Protein AF-A0A443SHQ2-F1 (afdb_monomer)

Organism: NCBI:txid299467

Nearest PDB structures (foldseek):
  7ui5-assembly1_B  TM=2.457E-01  e=8.430E+00  Homo sapiens

Secondary structure (DSSP, 8-state):
-HHHHHHHHHHHHHHHHHHHH-TT-----THHHHHHHHT---PPPHHHHHHHHHHHH---S-PPPSS------SS-PPPPPTTS-PPPGGGSPPPP-------GGG----

Sequence (110 aa):
MLFQEELQKAEKEEEAKLKAKYPSVVRPGPQLLQKRLQKGQKYFDSGDYNMAKAATKNNKTRLPVSTLSQQPCAPPQQPPPTGDTIPTPDCLPTRKTSIHVQSKLAAGSP

Radius of gyration: 25.79 Å; Cα contacts (8 Å, |Δi|>4): 5; chains: 1; bounding box: 51×40×72 Å

pLDDT: mean 70.86, std 14.55, range [37.03, 93.62]

Structure (mmCIF, N/CA/C/O backbone):
data_AF-A0A443SHQ2-F1
#
_entry.id   AF-A0A443SHQ2-F1
#
loop_
_atom_site.group_PDB
_atom_site.id
_atom_site.type_symbol
_atom_site.label_atom_id
_atom_site.label_alt_id
_atom_site.label_comp_id
_atom_site.label_asym_id
_atom_site.label_entity_id
_atom_site.label_seq_id
_atom_site.pdbx_PDB_ins_code
_atom_site.Cartn_x
_atom_site.Cartn_y
_atom_site.Cartn_z
_atom_site.occupancy
_atom_site.B_iso_or_equiv
_atom_site.auth_seq_id
_atom_site.auth_comp_id
_atom_site.auth_asym_id
_atom_site.auth_atom_id
_atom_site.pdbx_PDB_model_num
ATOM 1 N N . MET A 1 1 ? 1.189 -7.126 38.053 1.00 62.28 1 MET A N 1
ATOM 2 C CA . MET A 1 1 ? -0.042 -7.724 37.491 1.00 62.28 1 MET A CA 1
ATOM 3 C C . MET A 1 1 ? -1.137 -6.679 37.296 1.00 62.28 1 MET A C 1
ATOM 5 O O . MET A 1 1 ? -1.578 -6.546 36.168 1.00 62.28 1 MET A O 1
ATOM 9 N N . LEU A 1 2 ? -1.465 -5.854 38.298 1.00 76.69 2 LEU A N 1
ATOM 10 C CA . LEU A 1 2 ? -2.458 -4.765 38.171 1.00 76.69 2 LEU A CA 1
ATOM 11 C C . LEU A 1 2 ? -2.209 -3.781 37.008 1.00 76.69 2 LEU A C 1
ATOM 13 O O . LEU A 1 2 ? -3.127 -3.452 36.271 1.00 76.69 2 LEU A O 1
ATOM 17 N N . PHE A 1 3 ? -0.956 -3.377 36.777 1.00 80.00 3 PHE A N 1
ATOM 18 C CA . PHE A 1 3 ? -0.608 -2.479 35.663 1.00 80.00 3 PHE A CA 1
ATOM 19 C C . PHE A 1 3 ? -0.889 -3.087 34.277 1.00 80.00 3 PHE A C 1
ATOM 21 O O . PHE A 1 3 ? -1.183 -2.384 33.317 1.00 80.00 3 PHE A O 1
ATOM 28 N N . GLN A 1 4 ? -0.816 -4.416 34.164 1.00 75.94 4 GLN A N 1
ATOM 29 C CA . GLN A 1 4 ? -1.099 -5.112 32.911 1.00 75.94 4 GLN A CA 1
ATOM 30 C C . GLN A 1 4 ? -2.603 -5.105 32.609 1.00 75.94 4 GLN A C 1
ATOM 32 O O . GLN A 1 4 ? -2.997 -4.920 31.461 1.00 75.94 4 GLN A O 1
ATOM 37 N N . GLU A 1 5 ? -3.435 -5.275 33.639 1.00 81.62 5 GLU A N 1
ATOM 38 C CA . GLU A 1 5 ? -4.895 -5.198 33.518 1.00 81.62 5 GLU A CA 1
ATOM 39 C C . GLU A 1 5 ? -5.358 -3.782 33.180 1.00 81.62 5 GLU A C 1
ATOM 41 O O . GLU A 1 5 ? -6.257 -3.608 32.360 1.00 81.62 5 GLU A O 1
ATOM 46 N N . GLU A 1 6 ? -4.722 -2.766 33.763 1.00 85.44 6 GLU A N 1
ATOM 47 C CA . GLU A 1 6 ? -5.030 -1.368 33.466 1.00 85.44 6 GLU A CA 1
ATOM 48 C C . GLU A 1 6 ? -4.717 -1.016 32.002 1.00 85.44 6 GLU A C 1
ATOM 50 O O . GLU A 1 6 ? -5.550 -0.417 31.321 1.00 85.44 6 GLU A O 1
ATOM 55 N N . LEU A 1 7 ? -3.576 -1.483 31.477 1.00 85.12 7 LEU A N 1
ATOM 56 C CA . LEU A 1 7 ? -3.224 -1.338 30.061 1.00 85.12 7 LEU A CA 1
ATOM 57 C C . LEU A 1 7 ? -4.219 -2.048 29.135 1.00 85.12 7 LEU A C 1
ATOM 59 O O . LEU A 1 7 ? -4.660 -1.460 28.151 1.00 85.12 7 LEU A O 1
ATOM 63 N N . GLN A 1 8 ? -4.615 -3.281 29.461 1.00 84.81 8 GLN A N 1
ATOM 64 C CA . GLN A 1 8 ? -5.616 -4.011 28.674 1.00 84.81 8 GLN A CA 1
ATOM 65 C C . GLN A 1 8 ? -6.982 -3.321 28.697 1.00 84.81 8 GLN A C 1
ATOM 67 O O . GLN A 1 8 ? -7.708 -3.323 27.700 1.00 84.81 8 GLN A O 1
ATOM 72 N N . LYS A 1 9 ? -7.350 -2.727 29.833 1.00 88.62 9 LYS A N 1
ATOM 73 C CA . LYS A 1 9 ? -8.601 -1.985 29.968 1.00 88.62 9 LYS A CA 1
ATOM 74 C C . LYS A 1 9 ? -8.580 -0.713 29.118 1.00 88.62 9 LYS A C 1
ATOM 76 O O . LYS A 1 9 ? -9.539 -0.476 28.386 1.00 88.62 9 LYS A O 1
ATOM 81 N N . ALA A 1 10 ? -7.480 0.039 29.156 1.00 84.19 10 ALA A N 1
ATOM 82 C CA . ALA A 1 10 ? -7.285 1.220 28.319 1.00 84.19 10 ALA A CA 1
ATOM 83 C C . ALA A 1 10 ? -7.326 0.871 26.819 1.00 84.19 10 ALA A C 1
ATOM 85 O O . ALA A 1 10 ? -8.044 1.515 26.056 1.00 84.19 10 ALA A O 1
ATOM 86 N N . GLU A 1 11 ? -6.645 -0.202 26.404 1.00 81.56 11 GLU A N 1
ATOM 87 C CA . GLU A 1 11 ? -6.650 -0.687 25.016 1.00 81.56 11 GLU A CA 1
ATOM 88 C C . GLU A 1 11 ? -8.072 -1.029 24.538 1.00 81.56 11 GLU A C 1
ATOM 90 O O . GLU A 1 11 ? -8.493 -0.635 23.447 1.00 81.56 11 GLU A O 1
ATOM 95 N N . LYS A 1 12 ? -8.857 -1.701 25.387 1.00 85.56 12 LYS A N 1
ATOM 96 C CA . LYS A 1 12 ? -10.237 -2.092 25.075 1.00 85.56 12 LYS A CA 1
ATOM 97 C C . LYS A 1 12 ? -11.186 -0.895 24.969 1.00 85.56 12 LYS A C 1
ATOM 99 O O . LYS A 1 12 ? -12.079 -0.892 24.118 1.00 85.56 12 LYS A O 1
ATOM 104 N N . GLU A 1 13 ? -11.012 0.118 25.816 1.00 86.62 13 GLU A N 1
ATOM 105 C CA . GLU A 1 13 ? -11.792 1.361 25.758 1.00 86.62 13 GLU A CA 1
ATOM 106 C C . GLU A 1 13 ? -11.494 2.160 24.479 1.00 86.62 13 GLU A C 1
ATOM 108 O O . GLU A 1 13 ? -12.422 2.653 23.823 1.00 86.62 13 GLU A O 1
ATOM 113 N N . GLU A 1 14 ? -10.228 2.234 24.060 1.00 85.88 14 GLU A N 1
ATOM 114 C CA . GLU A 1 14 ? -9.853 2.877 22.797 1.00 85.88 14 GLU A CA 1
ATOM 115 C C . GLU A 1 14 ? -10.399 2.125 21.579 1.00 85.88 14 GLU A C 1
ATOM 117 O O . GLU A 1 14 ? -10.926 2.749 20.650 1.00 85.88 14 GLU A O 1
ATOM 122 N N . GLU A 1 15 ? -10.363 0.790 21.596 1.00 81.19 15 GLU A N 1
ATOM 123 C CA . GLU A 1 15 ? -10.897 -0.035 20.512 1.00 81.19 15 GLU A CA 1
ATOM 124 C C . GLU A 1 15 ? -12.423 0.130 20.371 1.00 81.19 15 GLU A C 1
ATOM 126 O O . GLU A 1 15 ? -12.942 0.250 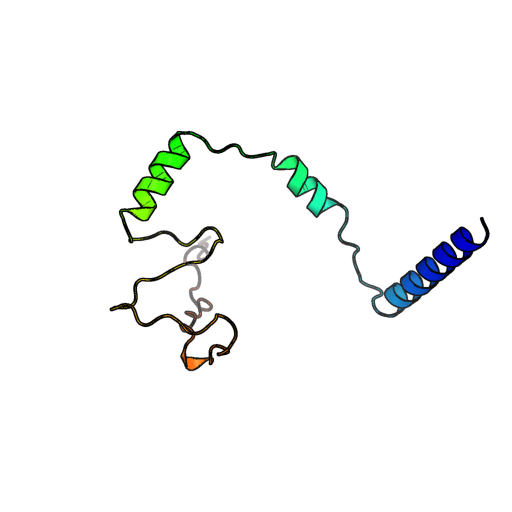19.256 1.00 81.19 15 GLU A O 1
ATOM 131 N N . ALA A 1 16 ? -13.149 0.236 21.490 1.00 85.00 16 ALA A N 1
ATOM 132 C CA . ALA A 1 16 ? -14.586 0.508 21.499 1.00 85.00 16 ALA A CA 1
ATOM 133 C C . ALA A 1 16 ? -14.914 1.902 20.939 1.00 85.00 16 ALA A C 1
ATOM 135 O O . ALA A 1 16 ? -15.829 2.052 20.122 1.00 85.00 16 ALA A O 1
ATOM 136 N N . LYS A 1 17 ? -14.134 2.924 21.312 1.00 88.94 17 LYS A N 1
ATOM 137 C CA . LYS A 1 17 ? -14.280 4.287 20.779 1.00 88.94 17 LYS A CA 1
ATOM 138 C C . LYS A 1 17 ? -13.992 4.340 19.279 1.00 88.94 17 LYS A C 1
ATOM 140 O O . LYS A 1 17 ? -14.694 5.036 18.540 1.00 88.94 17 LYS A O 1
ATOM 145 N N . LEU A 1 18 ? -12.995 3.587 18.818 1.00 82.69 18 LEU A N 1
ATOM 146 C CA . LEU A 1 18 ? -12.662 3.466 17.402 1.00 82.69 18 LEU A CA 1
ATOM 147 C C . LEU A 1 18 ? -13.777 2.751 16.625 1.00 82.69 18 LEU A C 1
ATOM 149 O O . LEU A 1 18 ? -14.171 3.217 15.557 1.00 82.69 18 LEU A O 1
ATOM 153 N N . LYS A 1 19 ? -14.348 1.678 17.187 1.00 84.25 19 LYS A N 1
ATOM 154 C CA . LYS A 1 19 ? -15.483 0.941 16.609 1.00 84.25 19 LYS A CA 1
ATOM 155 C C . LYS A 1 19 ? -16.748 1.798 16.515 1.00 84.25 19 LYS A C 1
ATOM 157 O O . LYS A 1 19 ? -17.437 1.740 15.502 1.00 84.25 19 LYS A O 1
ATOM 162 N N . ALA A 1 20 ? -17.030 2.611 17.535 1.00 87.25 20 ALA A N 1
ATOM 163 C CA . ALA A 1 20 ? -18.170 3.526 17.547 1.00 87.25 20 ALA A CA 1
ATOM 164 C C . ALA A 1 20 ? -18.028 4.647 16.504 1.00 87.25 20 ALA A C 1
ATOM 166 O O . ALA A 1 20 ? -19.000 4.998 15.839 1.00 87.25 20 ALA A O 1
ATOM 167 N N . LYS A 1 21 ? -16.814 5.189 16.327 1.00 90.31 21 LYS A N 1
ATOM 168 C CA . LYS A 1 21 ? -16.529 6.207 15.300 1.00 90.31 21 LYS A CA 1
ATOM 169 C C . LYS A 1 21 ? -16.534 5.635 13.884 1.00 90.31 21 LYS A C 1
ATOM 171 O O . LYS A 1 21 ? -16.930 6.331 12.954 1.00 90.31 21 LYS A O 1
ATOM 176 N N . TYR A 1 22 ? -16.099 4.387 13.721 1.00 85.31 22 TYR A N 1
ATOM 177 C CA . TYR A 1 22 ? -15.950 3.750 12.418 1.00 85.31 22 TYR A CA 1
ATOM 178 C C . TYR A 1 22 ? -16.562 2.339 12.405 1.00 85.31 22 TYR A C 1
ATOM 180 O O . TYR A 1 22 ? -15.838 1.338 12.377 1.00 85.31 22 TYR A O 1
ATOM 188 N N . PRO A 1 23 ? -17.903 2.226 12.370 1.00 82.69 23 PRO A N 1
ATOM 189 C CA . PRO A 1 23 ? -18.594 0.935 12.417 1.00 82.69 23 PRO A CA 1
ATOM 190 C C . PRO A 1 23 ? -18.245 0.013 11.234 1.00 8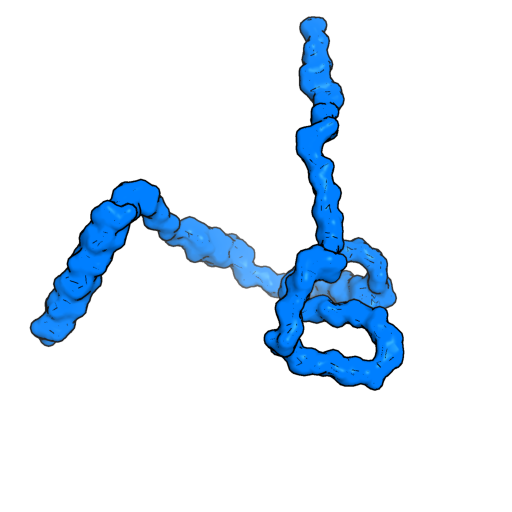2.69 23 PRO A C 1
ATOM 192 O O . PRO A 1 23 ? -18.298 -1.208 11.374 1.00 82.69 23 PRO A O 1
ATOM 195 N N . SER A 1 24 ? -17.819 0.586 10.100 1.00 81.12 24 SER A N 1
ATOM 196 C CA . SER A 1 24 ? -17.431 -0.131 8.876 1.00 81.12 24 SER A CA 1
ATOM 197 C C . SER A 1 24 ? -15.912 -0.261 8.671 1.00 81.12 24 SER A C 1
ATOM 199 O O . SER A 1 24 ? -15.477 -0.594 7.565 1.00 81.12 24 SER A O 1
ATOM 201 N N . VAL A 1 25 ? -15.075 -0.005 9.687 1.00 75.50 25 VAL A N 1
ATOM 202 C CA . VAL A 1 25 ? -13.636 -0.299 9.574 1.00 75.50 25 VAL A CA 1
ATOM 203 C C . VAL A 1 25 ? -13.449 -1.810 9.452 1.00 75.50 25 VAL A C 1
ATOM 205 O O . VAL A 1 25 ? -13.520 -2.571 10.418 1.00 75.50 25 VAL A O 1
ATOM 208 N N . VAL A 1 26 ? -13.220 -2.247 8.215 1.00 73.69 26 VAL A N 1
ATOM 209 C CA . VAL A 1 26 ? -12.681 -3.566 7.913 1.00 73.69 26 VAL A CA 1
ATOM 210 C C . VAL A 1 26 ? -11.240 -3.524 8.387 1.00 73.69 26 VAL A C 1
ATOM 212 O O . VAL A 1 26 ? -10.418 -2.818 7.803 1.00 73.69 26 VAL A O 1
ATOM 215 N N . ARG A 1 27 ? -10.929 -4.239 9.473 1.00 70.75 27 ARG A N 1
ATOM 216 C CA . ARG A 1 27 ? -9.536 -4.383 9.894 1.00 70.75 27 ARG A CA 1
ATOM 217 C C . ARG A 1 27 ? -8.777 -5.025 8.736 1.00 70.75 27 ARG A C 1
ATOM 219 O O . ARG A 1 27 ? -9.135 -6.146 8.360 1.00 70.75 27 ARG A O 1
ATOM 226 N N . PRO A 1 28 ? -7.775 -4.351 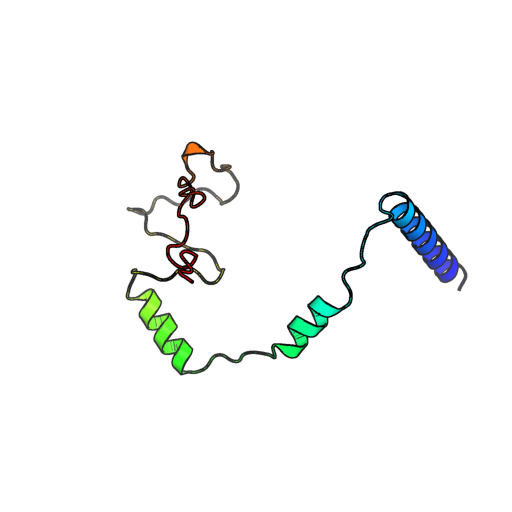8.143 1.00 72.12 28 PRO A N 1
ATOM 227 C CA . PRO A 1 28 ? -6.9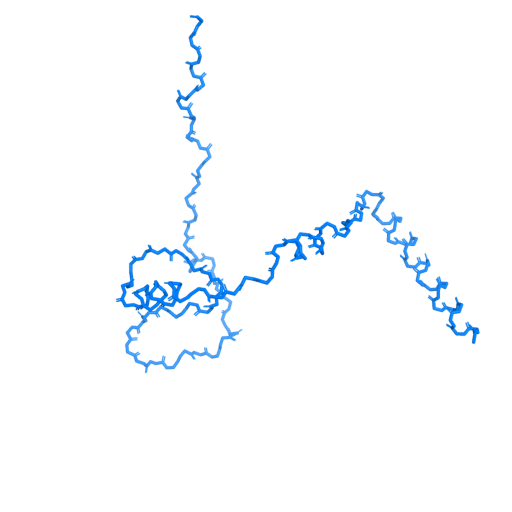46 -4.994 7.146 1.00 72.12 28 PRO A CA 1
ATOM 228 C C . PRO A 1 28 ? -6.259 -6.158 7.855 1.00 72.12 28 PRO A C 1
ATOM 230 O O . PRO A 1 28 ? -5.447 -5.965 8.756 1.00 72.12 28 PRO A O 1
ATOM 233 N N . GLY A 1 29 ? -6.672 -7.377 7.508 1.00 77.94 29 GLY A N 1
ATOM 234 C CA . GLY A 1 29 ? -6.098 -8.584 8.078 1.00 77.94 29 GLY A CA 1
ATOM 235 C C . GLY A 1 29 ? -4.602 -8.689 7.764 1.00 77.94 29 GLY A C 1
ATOM 236 O O . GLY A 1 29 ? -4.049 -7.877 7.012 1.00 77.94 29 GLY A O 1
ATOM 237 N N . PRO A 1 30 ? -3.931 -9.742 8.245 1.00 84.50 30 PRO A N 1
ATOM 238 C CA . PRO A 1 30 ? -2.497 -9.949 8.040 1.00 84.50 30 PRO A CA 1
ATOM 239 C C . PRO A 1 30 ? -2.093 -10.154 6.566 1.00 84.50 30 PRO A C 1
ATOM 241 O O . PRO A 1 30 ? -0.932 -10.432 6.289 1.00 84.50 30 PRO A O 1
ATOM 244 N N . GLN A 1 31 ? -3.006 -9.980 5.607 1.00 82.56 31 GLN A N 1
ATOM 245 C CA . GLN A 1 31 ? -2.792 -10.094 4.165 1.00 82.56 31 GLN A CA 1
ATOM 246 C C . GLN A 1 31 ? -1.588 -9.285 3.675 1.00 82.56 31 GLN A C 1
ATOM 248 O O . GLN A 1 31 ? -0.862 -9.743 2.797 1.00 82.56 31 GLN A O 1
ATOM 253 N N . LEU A 1 32 ? -1.342 -8.094 4.233 1.00 82.81 32 LEU A N 1
ATOM 254 C CA . LEU A 1 32 ? -0.166 -7.300 3.868 1.00 82.81 32 LEU A CA 1
ATOM 255 C C . LEU A 1 32 ? 1.130 -8.002 4.289 1.00 82.81 32 LEU A C 1
ATOM 257 O O . LEU A 1 32 ? 2.061 -8.109 3.492 1.00 82.81 32 LEU A O 1
ATOM 261 N N . LEU A 1 33 ? 1.175 -8.500 5.525 1.00 83.12 33 LEU A N 1
ATOM 262 C CA . LEU A 1 33 ? 2.325 -9.217 6.065 1.00 83.12 33 LEU A CA 1
ATOM 263 C C . LEU A 1 33 ? 2.537 -10.544 5.324 1.00 83.12 33 LEU A C 1
ATOM 265 O O . LEU A 1 33 ? 3.650 -10.831 4.895 1.00 83.12 33 LEU A O 1
ATOM 269 N N . GLN A 1 34 ? 1.463 -11.292 5.063 1.00 86.44 34 GLN A N 1
ATOM 270 C CA . GLN A 1 34 ? 1.493 -12.523 4.272 1.00 86.44 34 GLN A CA 1
ATOM 271 C C . GLN A 1 34 ? 2.007 -12.273 2.850 1.00 86.44 34 GLN A C 1
ATOM 273 O O . GLN A 1 34 ? 2.906 -12.977 2.407 1.00 86.44 34 GLN A O 1
ATOM 278 N N . LYS A 1 35 ? 1.531 -11.230 2.153 1.00 85.88 35 LYS A N 1
ATOM 279 C CA . LYS A 1 35 ? 2.033 -10.870 0.813 1.00 85.88 35 LYS A CA 1
ATOM 280 C C . LYS A 1 35 ? 3.512 -10.493 0.827 1.00 85.88 35 LYS A C 1
ATOM 282 O O . LYS A 1 35 ? 4.205 -10.765 -0.148 1.00 85.88 35 LYS A O 1
ATOM 287 N N . ARG A 1 36 ? 4.007 -9.865 1.899 1.00 82.44 36 ARG A N 1
ATOM 288 C CA . ARG A 1 36 ? 5.435 -9.530 2.038 1.00 82.44 36 ARG A CA 1
ATOM 289 C C . ARG A 1 36 ? 6.291 -10.767 2.296 1.00 82.44 36 ARG A C 1
ATOM 291 O O . ARG A 1 36 ? 7.349 -10.878 1.691 1.00 82.44 36 ARG A O 1
ATOM 298 N N . LEU A 1 37 ? 5.819 -11.696 3.126 1.00 83.56 37 LEU A N 1
ATOM 299 C CA . LEU A 1 37 ? 6.515 -12.955 3.411 1.00 83.56 37 LEU A CA 1
ATOM 300 C C . LEU A 1 37 ? 6.507 -13.904 2.202 1.00 83.56 37 LEU A C 1
ATOM 302 O O . LEU A 1 37 ? 7.539 -14.472 1.861 1.00 83.56 37 LEU A O 1
ATOM 306 N N . GLN A 1 38 ? 5.375 -14.014 1.500 1.00 83.19 38 GLN A N 1
ATOM 307 C CA . GLN A 1 38 ? 5.227 -14.858 0.306 1.00 83.19 38 GLN A CA 1
ATOM 308 C C . GLN A 1 38 ? 6.098 -14.399 -0.865 1.00 83.19 38 GLN A C 1
ATOM 310 O O . GLN A 1 38 ? 6.494 -15.212 -1.694 1.00 83.19 38 GLN A O 1
ATOM 315 N N . LYS A 1 39 ? 6.401 -13.098 -0.961 1.00 74.31 39 LYS A N 1
ATOM 316 C CA . LYS A 1 39 ? 7.184 -12.556 -2.079 1.00 74.31 39 LYS A CA 1
ATOM 317 C C . LYS A 1 39 ? 8.676 -12.917 -2.004 1.00 74.31 39 LYS A C 1
ATOM 319 O O . LYS A 1 39 ? 9.376 -12.693 -2.991 1.00 74.31 39 LYS A O 1
ATOM 324 N N . GLY A 1 40 ? 9.114 -13.523 -0.892 1.00 72.88 40 GLY A N 1
ATOM 325 C CA . GLY A 1 40 ? 10.483 -13.975 -0.655 1.00 72.88 40 GLY A CA 1
ATOM 326 C C . GLY A 1 40 ? 11.495 -12.827 -0.620 1.00 72.88 40 GLY A C 1
ATOM 327 O O . GLY A 1 40 ? 11.227 -11.713 -1.074 1.00 72.88 40 GLY A O 1
ATOM 328 N N . GLN A 1 41 ? 12.688 -13.091 -0.088 1.00 74.12 41 GLN A N 1
ATOM 329 C CA . GLN A 1 41 ? 13.822 -12.201 -0.322 1.00 74.12 41 GLN A CA 1
ATOM 330 C C . GLN A 1 41 ? 14.294 -12.412 -1.760 1.00 74.12 41 GLN A C 1
ATOM 332 O O . GLN A 1 41 ? 14.739 -13.496 -2.132 1.00 74.12 41 GLN A O 1
ATOM 337 N N . LYS A 1 42 ? 14.131 -11.384 -2.592 1.00 78.69 42 LYS A N 1
ATOM 338 C CA . LYS A 1 42 ? 14.649 -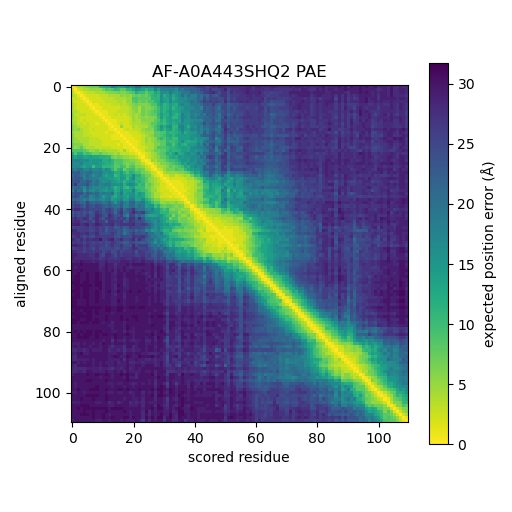11.369 -3.959 1.00 78.69 42 LYS A CA 1
ATOM 339 C C . LYS A 1 42 ? 16.119 -10.979 -3.875 1.00 78.69 42 LYS A C 1
ATOM 341 O O . LYS A 1 42 ? 16.432 -9.821 -3.612 1.00 78.69 42 LYS A O 1
ATOM 346 N N . TYR A 1 43 ? 17.001 -11.953 -4.057 1.00 80.44 43 TYR A N 1
ATOM 347 C CA . TYR A 1 43 ? 18.415 -11.672 -4.260 1.00 80.44 43 TYR A CA 1
ATOM 348 C C . TYR A 1 43 ? 18.608 -11.056 -5.639 1.00 80.44 43 TYR A C 1
ATOM 350 O O . TYR A 1 43 ? 17.884 -11.367 -6.584 1.00 80.44 43 TYR A O 1
ATOM 358 N N . PHE A 1 44 ? 19.574 -10.160 -5.723 1.00 82.31 44 PHE A N 1
ATOM 359 C CA . PHE A 1 44 ? 19.970 -9.542 -6.970 1.00 82.31 44 PHE A CA 1
ATOM 360 C C . PHE A 1 44 ? 20.712 -10.567 -7.830 1.00 82.31 44 PHE A C 1
ATOM 362 O O . PHE A 1 44 ? 21.718 -11.121 -7.382 1.00 82.31 44 PHE A O 1
ATOM 369 N N . ASP A 1 45 ? 20.213 -10.840 -9.035 1.00 85.00 45 ASP A N 1
ATOM 370 C CA . ASP A 1 45 ? 20.933 -11.681 -9.988 1.00 85.00 45 ASP A CA 1
ATOM 371 C C . ASP A 1 45 ? 22.084 -10.868 -10.602 1.00 85.00 45 ASP A C 1
ATOM 373 O O . ASP A 1 45 ? 21.971 -9.670 -10.863 1.00 85.00 45 ASP A O 1
ATOM 377 N N . SER A 1 46 ? 23.204 -11.524 -10.873 1.00 87.44 46 SER A N 1
ATOM 378 C CA . SER A 1 46 ? 24.321 -10.966 -11.638 1.00 87.44 46 SER A CA 1
ATOM 379 C C . SER A 1 46 ? 23.891 -10.338 -12.978 1.00 87.44 46 SER A C 1
ATOM 381 O O . SER A 1 46 ? 24.515 -9.380 -13.440 1.00 87.44 46 SER A O 1
ATOM 383 N N . GLY A 1 47 ? 22.792 -10.813 -13.579 1.00 93.62 47 GLY A N 1
ATOM 384 C CA . GLY A 1 47 ? 22.170 -10.206 -14.760 1.00 93.62 47 GLY A CA 1
ATOM 385 C C . GLY A 1 47 ? 21.535 -8.832 -14.499 1.00 93.62 47 GLY A C 1
ATOM 386 O O . GLY A 1 47 ? 21.701 -7.916 -15.313 1.00 93.62 47 GLY A O 1
ATOM 387 N N . ASP A 1 48 ? 20.891 -8.646 -13.341 1.00 90.25 48 ASP A N 1
ATOM 388 C CA . ASP A 1 48 ? 20.295 -7.363 -12.947 1.00 90.25 48 ASP A CA 1
ATOM 389 C C . ASP A 1 48 ? 21.381 -6.281 -12.776 1.00 90.25 48 ASP A C 1
ATOM 391 O O . ASP A 1 48 ? 21.142 -5.111 -13.092 1.00 90.25 48 ASP A O 1
ATOM 395 N N . TYR A 1 49 ? 22.605 -6.663 -12.371 1.00 89.81 49 TYR A N 1
ATOM 396 C CA . TYR A 1 49 ? 23.761 -5.752 -12.287 1.00 89.81 49 TYR A CA 1
ATOM 397 C C . TYR A 1 49 ? 24.060 -5.084 -13.617 1.00 89.81 49 TYR A C 1
ATOM 399 O O . TYR A 1 49 ? 24.176 -3.858 -13.703 1.00 89.81 49 TYR A O 1
ATOM 407 N N . ASN A 1 50 ? 24.156 -5.897 -14.662 1.00 90.44 50 ASN A N 1
ATOM 408 C CA . ASN A 1 50 ? 24.529 -5.431 -15.984 1.00 90.44 50 ASN A CA 1
ATOM 409 C C . ASN A 1 50 ? 23.428 -4.555 -16.586 1.00 90.44 50 ASN A C 1
ATOM 411 O O . ASN A 1 50 ? 23.732 -3.526 -17.189 1.00 90.44 50 ASN A O 1
ATOM 415 N N . MET A 1 51 ? 22.157 -4.902 -16.360 1.00 85.75 51 MET A N 1
ATOM 416 C CA . MET A 1 51 ? 21.019 -4.089 -16.794 1.00 85.75 51 MET A CA 1
ATOM 417 C C . MET A 1 51 ? 20.955 -2.741 -16.070 1.00 85.75 51 MET A C 1
ATOM 419 O O . MET A 1 51 ? 20.755 -1.720 -16.723 1.00 85.75 51 MET A O 1
ATOM 423 N N . ALA A 1 52 ? 21.173 -2.706 -14.752 1.00 81.81 52 ALA A N 1
ATOM 424 C CA . ALA A 1 52 ? 21.199 -1.462 -13.982 1.00 81.81 52 ALA A CA 1
ATOM 425 C C . ALA A 1 52 ? 22.377 -0.565 -14.396 1.00 81.81 52 ALA A C 1
ATOM 427 O O . ALA A 1 52 ? 22.208 0.632 -14.634 1.00 81.81 52 ALA A O 1
ATOM 428 N N . LYS A 1 53 ? 23.569 -1.151 -14.565 1.00 83.50 53 LYS A N 1
ATOM 429 C CA . LYS A 1 53 ? 24.742 -0.446 -15.095 1.00 83.50 53 LYS A CA 1
ATOM 430 C C . LYS A 1 53 ? 24.488 0.111 -16.492 1.00 83.50 53 LYS A C 1
ATOM 432 O O . LYS A 1 53 ? 24.817 1.269 -16.745 1.00 83.50 53 LYS A O 1
ATOM 437 N N . ALA A 1 54 ? 23.875 -0.669 -17.380 1.00 79.31 54 ALA A N 1
ATOM 438 C CA . ALA A 1 54 ? 23.507 -0.205 -18.711 1.00 79.31 54 ALA A CA 1
ATOM 439 C C . ALA A 1 54 ? 22.495 0.945 -18.634 1.00 79.31 54 ALA A C 1
ATOM 441 O O . ALA A 1 54 ? 22.782 1.988 -19.209 1.00 79.31 54 ALA A O 1
ATOM 442 N N . ALA A 1 55 ? 21.420 0.800 -17.843 1.00 74.69 55 ALA A N 1
ATOM 443 C CA . ALA A 1 55 ? 20.368 1.803 -17.631 1.00 74.69 55 ALA A CA 1
ATOM 444 C C . ALA A 1 55 ? 20.914 3.166 -17.174 1.00 74.69 55 ALA A C 1
ATOM 446 O O . ALA A 1 55 ? 20.438 4.209 -17.615 1.00 74.69 55 ALA A O 1
ATOM 447 N N . THR A 1 56 ? 21.952 3.178 -16.329 1.00 64.12 56 THR A N 1
ATOM 448 C CA . THR A 1 56 ? 22.620 4.432 -15.927 1.00 64.12 56 THR A CA 1
ATOM 449 C C . THR A 1 56 ? 23.440 5.077 -17.049 1.00 64.12 56 THR A C 1
ATOM 451 O O . THR A 1 56 ? 23.663 6.285 -17.033 1.00 64.12 56 THR A O 1
ATOM 454 N N . LYS A 1 57 ? 23.876 4.294 -18.044 1.00 68.31 57 LYS A N 1
ATOM 455 C CA . LYS A 1 57 ? 24.652 4.762 -19.200 1.00 68.31 57 LYS A CA 1
ATOM 456 C C . LYS A 1 57 ? 23.754 5.254 -20.340 1.00 68.31 57 LYS A C 1
ATOM 458 O O . LYS A 1 57 ? 24.132 6.189 -21.043 1.00 68.31 57 LYS A O 1
ATOM 463 N N . ASN A 1 58 ? 22.566 4.675 -20.529 1.00 61.12 58 ASN A N 1
ATOM 464 C CA . ASN A 1 58 ? 21.568 5.153 -21.485 1.00 61.12 58 ASN A CA 1
ATOM 465 C C . ASN A 1 58 ? 20.418 5.873 -20.759 1.00 61.12 58 ASN A C 1
ATOM 467 O O . ASN A 1 58 ? 19.410 5.275 -20.403 1.00 61.12 58 ASN A O 1
ATOM 471 N N . ASN A 1 59 ? 20.528 7.198 -20.623 1.00 57.41 59 ASN A N 1
ATOM 472 C CA . ASN A 1 59 ? 19.501 8.102 -20.070 1.00 57.41 59 ASN A CA 1
ATOM 473 C C . ASN A 1 59 ? 18.196 8.190 -20.906 1.00 57.41 59 ASN A C 1
ATOM 475 O O . ASN A 1 59 ? 17.594 9.255 -21.035 1.00 57.41 59 ASN A O 1
ATOM 479 N N . LYS A 1 60 ? 17.740 7.097 -21.526 1.00 56.06 60 LYS A N 1
ATOM 480 C CA . LYS A 1 60 ? 16.471 7.034 -22.252 1.00 56.06 60 LYS A CA 1
ATOM 481 C C . LYS A 1 60 ? 15.706 5.759 -21.903 1.00 56.06 60 LYS A C 1
ATOM 483 O O . LYS A 1 60 ? 15.851 4.715 -22.528 1.00 56.06 60 LYS A O 1
ATOM 488 N N . THR A 1 61 ? 14.792 5.965 -20.956 1.00 54.72 61 THR A N 1
ATOM 489 C CA . THR A 1 61 ? 13.434 5.406 -20.965 1.00 54.72 61 THR A CA 1
ATOM 490 C C . THR A 1 61 ? 13.249 4.012 -20.355 1.00 54.72 61 THR A C 1
ATOM 492 O O . THR A 1 61 ? 13.036 3.032 -21.060 1.00 54.72 61 THR A O 1
ATOM 495 N N . ARG A 1 62 ? 13.134 3.962 -19.021 1.00 45.03 62 ARG A N 1
ATOM 496 C CA . ARG A 1 62 ? 11.928 3.476 -18.315 1.00 45.03 62 ARG A CA 1
ATOM 497 C C . ARG A 1 62 ? 11.944 3.976 -16.865 1.00 45.03 62 ARG A C 1
ATOM 499 O O . ARG A 1 62 ? 12.994 4.112 -16.256 1.00 45.03 62 ARG A O 1
ATOM 506 N N . LEU A 1 63 ? 10.756 4.329 -16.386 1.00 45.16 63 LEU A N 1
ATOM 507 C CA . LEU A 1 63 ? 10.474 5.046 -15.140 1.00 45.16 63 LEU A CA 1
ATOM 508 C C . LEU A 1 63 ? 11.036 4.373 -13.866 1.00 45.16 63 LEU A C 1
ATOM 510 O O . LEU A 1 63 ? 11.243 3.160 -13.852 1.00 45.16 63 LEU A O 1
ATOM 514 N N . PRO A 1 64 ? 11.263 5.173 -12.806 1.00 45.97 64 PRO A N 1
ATOM 515 C CA . PRO A 1 64 ? 12.128 4.846 -11.678 1.00 45.97 64 PRO A CA 1
ATOM 516 C C . PRO A 1 64 ? 11.522 3.782 -10.764 1.00 45.97 64 PRO A C 1
ATOM 518 O O . PRO A 1 64 ? 10.398 3.932 -10.279 1.00 45.97 64 PRO A O 1
ATOM 521 N N . VAL A 1 65 ? 12.313 2.758 -10.428 1.00 40.66 65 VAL A N 1
ATOM 522 C CA . VAL A 1 65 ? 12.147 2.154 -9.108 1.00 40.66 65 VAL A CA 1
ATOM 523 C C . VAL A 1 65 ? 12.603 3.210 -8.104 1.00 40.66 65 VAL A C 1
ATOM 525 O O . VAL A 1 65 ? 13.666 3.809 -8.238 1.00 40.66 65 VAL A O 1
ATOM 528 N N . SER A 1 66 ? 11.703 3.509 -7.181 1.00 50.62 66 SER A N 1
ATOM 529 C CA . SER A 1 66 ? 11.856 4.408 -6.048 1.00 50.62 66 SER A CA 1
ATOM 530 C C . SER A 1 66 ? 13.262 4.375 -5.436 1.00 50.62 66 SER A C 1
ATOM 532 O O . SER A 1 66 ? 13.554 3.486 -4.652 1.00 50.62 66 SER A O 1
ATOM 534 N N . THR A 1 67 ? 14.097 5.350 -5.793 1.00 42.56 67 THR A N 1
ATOM 535 C CA . THR A 1 67 ? 15.109 6.005 -4.948 1.00 42.56 67 THR A CA 1
ATOM 536 C C . THR A 1 67 ? 15.634 7.222 -5.718 1.00 42.56 67 THR A C 1
ATOM 538 O O . THR A 1 67 ? 16.318 7.058 -6.721 1.00 42.56 67 THR A O 1
ATOM 541 N N . LEU A 1 68 ? 15.285 8.430 -5.261 1.00 42.62 68 LEU A N 1
ATOM 542 C CA . LEU A 1 68 ? 16.013 9.689 -5.502 1.00 42.62 68 LEU A CA 1
ATOM 543 C C . LEU A 1 68 ? 16.498 9.944 -6.952 1.00 42.62 68 LEU A C 1
ATOM 545 O O . LEU A 1 68 ? 17.672 9.810 -7.287 1.00 42.62 68 LEU A O 1
ATOM 549 N N . SER A 1 69 ? 15.588 10.357 -7.832 1.00 44.31 69 SER A N 1
ATOM 550 C CA . SER A 1 69 ? 15.927 10.785 -9.193 1.00 44.31 69 SER A CA 1
ATOM 551 C C . SER A 1 69 ? 16.633 12.149 -9.201 1.00 44.31 69 SER A C 1
ATOM 553 O O . SER A 1 69 ? 15.984 13.182 -9.049 1.00 44.31 69 SER A O 1
ATOM 555 N N . GLN A 1 70 ? 17.949 12.140 -9.434 1.00 39.16 70 GLN A N 1
ATOM 556 C CA . GLN A 1 70 ? 18.696 13.269 -9.993 1.00 39.16 70 GLN A CA 1
ATOM 557 C C . GLN A 1 70 ? 18.412 13.352 -11.501 1.00 39.16 70 GLN A C 1
ATOM 559 O O . GLN A 1 70 ? 18.598 12.373 -12.224 1.00 39.16 70 GLN A O 1
ATOM 564 N N . GLN A 1 71 ? 17.969 14.514 -11.976 1.00 39.59 71 GLN A N 1
ATOM 565 C CA . GLN A 1 71 ? 17.927 14.877 -13.395 1.00 39.59 71 GLN A CA 1
ATOM 566 C C . GLN A 1 71 ? 19.022 15.937 -13.635 1.00 39.59 71 GLN A C 1
ATOM 568 O O . GLN A 1 71 ? 19.222 16.781 -12.760 1.00 39.59 71 GLN A O 1
ATOM 573 N 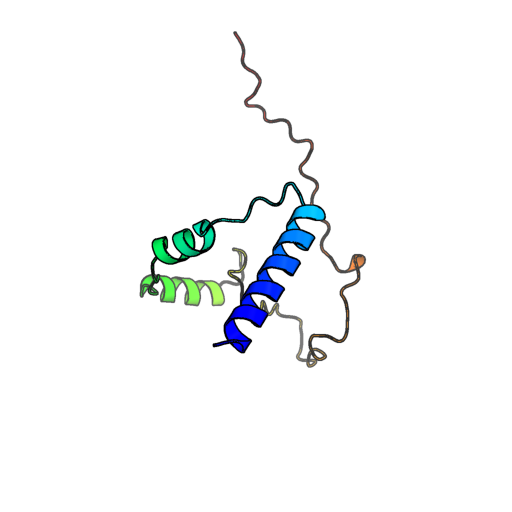N . PRO A 1 72 ? 19.762 15.919 -14.761 1.00 46.38 72 PRO A N 1
ATOM 574 C CA . PRO A 1 72 ? 20.860 16.855 -14.977 1.00 46.38 72 PRO A CA 1
ATOM 575 C C . PRO A 1 72 ? 20.313 18.234 -15.369 1.00 46.38 72 PRO A C 1
ATOM 577 O O . PRO A 1 72 ? 19.875 18.439 -16.501 1.00 46.38 72 PRO A O 1
ATOM 580 N N . CYS A 1 73 ? 20.341 19.176 -14.428 1.00 37.03 73 CYS A N 1
ATOM 581 C CA . CYS A 1 73 ? 20.313 20.603 -14.729 1.00 37.03 73 CYS A CA 1
ATOM 582 C C . CYS A 1 73 ? 21.752 21.058 -15.016 1.00 37.03 73 CYS A C 1
ATOM 584 O O . CYS A 1 73 ? 22.700 20.579 -14.391 1.00 37.03 73 CYS A O 1
ATOM 586 N N . ALA A 1 74 ? 21.915 21.947 -15.991 1.00 48.97 74 ALA A N 1
ATOM 587 C CA . ALA A 1 74 ? 23.176 22.626 -16.277 1.00 48.97 74 ALA A CA 1
ATOM 588 C C . ALA A 1 74 ? 23.688 23.422 -15.048 1.00 48.97 74 ALA A C 1
ATOM 590 O O . ALA A 1 74 ? 22.952 23.572 -14.075 1.00 48.97 74 ALA A O 1
ATOM 591 N N . PRO A 1 75 ? 24.870 24.058 -15.164 1.00 48.75 75 PRO A N 1
ATOM 592 C CA . PRO A 1 75 ? 26.087 23.839 -14.357 1.00 48.75 75 PRO A CA 1
ATOM 593 C C . PRO A 1 75 ? 25.900 23.961 -12.823 1.00 48.75 75 PRO A C 1
ATOM 595 O O . PRO A 1 75 ? 24.906 24.515 -12.368 1.00 48.75 75 PRO A O 1
ATOM 598 N N .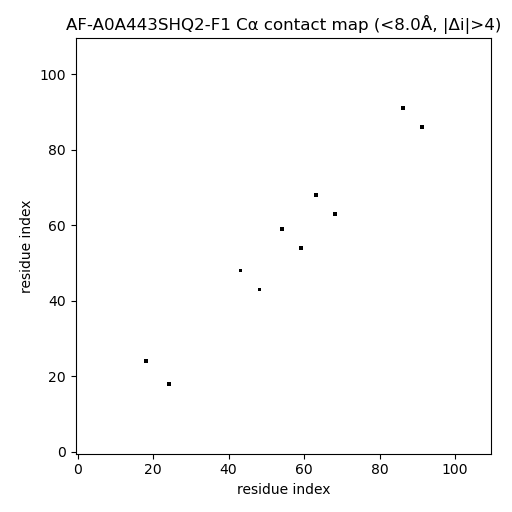 PRO A 1 76 ? 26.849 23.472 -11.995 1.00 50.31 76 PRO A N 1
ATOM 599 C CA . PRO A 1 76 ? 26.620 23.202 -10.576 1.00 50.31 76 PRO A CA 1
ATOM 600 C C . PRO A 1 76 ? 26.391 24.490 -9.779 1.00 50.31 76 PRO A C 1
ATOM 602 O O . PRO A 1 76 ? 27.323 25.139 -9.311 1.00 50.31 76 PRO A O 1
ATOM 605 N N . GLN A 1 77 ? 25.127 24.845 -9.596 1.00 53.47 77 GLN A N 1
ATOM 606 C CA . GLN A 1 77 ? 24.670 25.644 -8.473 1.00 53.47 77 GLN A CA 1
ATOM 607 C C . GLN A 1 77 ? 24.062 24.646 -7.497 1.00 53.47 77 GLN A C 1
ATOM 609 O O . GLN A 1 77 ? 23.162 23.887 -7.861 1.00 53.47 77 GLN A O 1
ATOM 614 N N . GLN A 1 78 ? 24.632 24.568 -6.295 1.00 57.38 78 GLN A N 1
ATOM 615 C CA . GLN A 1 78 ? 24.157 23.676 -5.243 1.00 57.38 78 GLN A CA 1
ATOM 616 C C . GLN A 1 78 ? 22.633 23.836 -5.096 1.00 57.38 78 GLN A C 1
ATOM 618 O O . GLN A 1 78 ? 22.174 24.965 -4.908 1.00 57.38 78 GLN A O 1
ATOM 623 N N . PRO A 1 79 ? 21.833 22.761 -5.216 1.00 54.94 79 PRO A N 1
ATOM 624 C CA . PRO A 1 79 ? 20.406 22.872 -4.964 1.00 54.94 79 PRO A CA 1
ATOM 625 C C . PRO A 1 79 ? 20.199 23.277 -3.492 1.00 54.94 79 PRO A C 1
ATOM 627 O O . PRO A 1 79 ? 20.884 22.721 -2.626 1.00 54.94 79 PRO A O 1
ATOM 630 N N . PRO A 1 80 ? 19.291 24.228 -3.188 1.00 61.41 80 PRO A N 1
ATOM 631 C CA . PRO A 1 80 ? 18.927 24.537 -1.808 1.00 61.41 80 PRO A CA 1
ATOM 632 C C . PRO A 1 80 ? 18.445 23.259 -1.102 1.00 61.41 80 PRO A C 1
ATOM 634 O O . PRO A 1 80 ? 17.973 22.328 -1.773 1.00 61.41 80 PRO A O 1
ATOM 637 N N . PRO A 1 81 ? 18.597 23.170 0.232 1.00 61.12 81 PRO A N 1
ATOM 638 C CA . PRO A 1 81 ? 18.254 21.965 0.971 1.00 61.12 81 PRO A CA 1
ATOM 639 C C . PRO A 1 81 ? 16.815 21.552 0.643 1.00 61.12 81 PRO A C 1
ATOM 641 O O . PRO A 1 81 ? 15.884 22.357 0.613 1.00 61.12 81 PRO A O 1
ATOM 644 N N . THR A 1 82 ? 16.647 20.272 0.308 1.00 64.88 82 THR A N 1
ATOM 645 C CA . THR A 1 82 ? 15.334 19.709 -0.017 1.00 64.88 82 THR A CA 1
ATOM 646 C C . THR A 1 82 ? 14.412 19.896 1.188 1.00 64.88 82 THR A C 1
ATOM 648 O O . THR A 1 82 ? 14.633 19.276 2.224 1.00 64.88 82 THR A O 1
ATOM 651 N N . GLY A 1 83 ? 13.401 20.757 1.051 1.00 64.62 83 GLY A N 1
ATOM 652 C CA . GLY A 1 83 ? 12.460 21.090 2.127 1.00 64.62 83 GLY A CA 1
ATOM 653 C C . GLY A 1 83 ? 11.983 22.545 2.130 1.00 64.62 83 GLY A C 1
ATOM 654 O O . GLY A 1 83 ? 10.888 22.800 2.620 1.00 64.62 83 GLY A O 1
ATOM 655 N N . ASP A 1 84 ? 12.743 23.470 1.533 1.00 63.38 84 ASP A N 1
ATOM 656 C CA . ASP A 1 84 ? 12.452 24.913 1.636 1.00 63.38 84 ASP A CA 1
ATOM 657 C C . ASP A 1 84 ? 11.360 25.417 0.67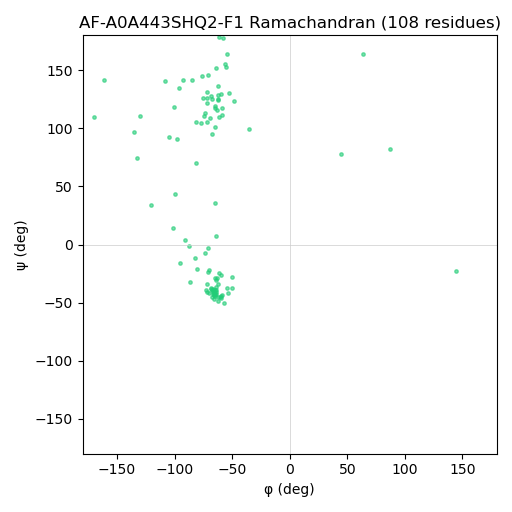8 1.00 63.38 84 ASP A C 1
ATOM 659 O O . ASP A 1 84 ? 10.731 26.443 0.936 1.00 63.38 84 ASP A O 1
ATOM 663 N N . THR A 1 85 ? 11.088 24.692 -0.412 1.00 75.88 85 THR A N 1
ATOM 664 C CA . THR A 1 85 ? 10.144 25.140 -1.447 1.00 75.88 85 THR A CA 1
ATOM 665 C C . THR A 1 85 ? 9.130 24.049 -1.766 1.00 75.88 85 THR A C 1
ATOM 667 O O . THR A 1 85 ? 9.459 23.030 -2.377 1.00 75.88 85 THR A O 1
ATOM 670 N N . ILE A 1 86 ? 7.871 24.272 -1.376 1.00 73.12 86 ILE A N 1
ATOM 671 C CA . ILE A 1 86 ? 6.738 23.435 -1.793 1.00 73.12 86 ILE A CA 1
ATOM 672 C C . ILE A 1 86 ? 6.513 23.664 -3.296 1.00 73.12 86 ILE A C 1
ATOM 674 O O . ILE A 1 86 ? 6.384 24.817 -3.710 1.00 73.12 86 ILE A O 1
ATOM 678 N N . PRO A 1 87 ? 6.446 22.611 -4.131 1.00 70.81 87 PRO A N 1
ATOM 679 C CA . PRO A 1 87 ? 6.182 22.777 -5.553 1.00 70.81 87 PRO A CA 1
ATOM 680 C C . PRO A 1 87 ? 4.772 23.339 -5.760 1.00 70.81 87 PRO A C 1
ATOM 682 O O . PRO A 1 87 ? 3.774 22.712 -5.402 1.00 70.81 87 PRO A O 1
ATOM 685 N N . THR A 1 88 ? 4.693 24.529 -6.347 1.00 77.81 88 THR A N 1
ATOM 686 C CA . THR A 1 88 ? 3.445 25.132 -6.818 1.00 77.81 88 THR A CA 1
ATOM 687 C C . THR A 1 88 ? 2.836 24.293 -7.950 1.00 77.81 88 THR A C 1
ATOM 689 O O . THR A 1 88 ? 3.569 23.623 -8.685 1.00 77.81 88 THR A O 1
ATOM 692 N N . PRO A 1 89 ? 1.499 24.309 -8.122 1.00 70.88 89 PRO A N 1
ATOM 693 C CA . PRO A 1 89 ? 0.808 23.476 -9.110 1.00 70.88 89 PRO A CA 1
ATOM 694 C C . PRO A 1 89 ? 1.258 23.747 -10.553 1.00 70.88 89 PRO A C 1
ATOM 696 O O . PRO A 1 89 ? 1.221 22.835 -11.374 1.00 70.88 89 PRO A O 1
ATOM 699 N N . ASP A 1 90 ? 1.753 24.951 -10.841 1.00 75.94 90 ASP A N 1
ATOM 700 C CA . ASP A 1 90 ? 2.269 25.348 -12.158 1.00 75.94 90 ASP A CA 1
ATOM 701 C C . ASP A 1 90 ? 3.594 24.662 -12.525 1.00 75.94 90 ASP A C 1
ATOM 703 O O . ASP A 1 90 ? 3.933 24.529 -13.700 1.00 75.94 90 ASP A O 1
ATOM 707 N N . CYS A 1 91 ? 4.336 24.181 -11.525 1.00 72.00 91 CYS A N 1
ATOM 708 C CA . CYS A 1 91 ? 5.578 23.434 -11.711 1.00 72.00 91 CYS A CA 1
ATOM 709 C C . CYS A 1 91 ? 5.334 21.92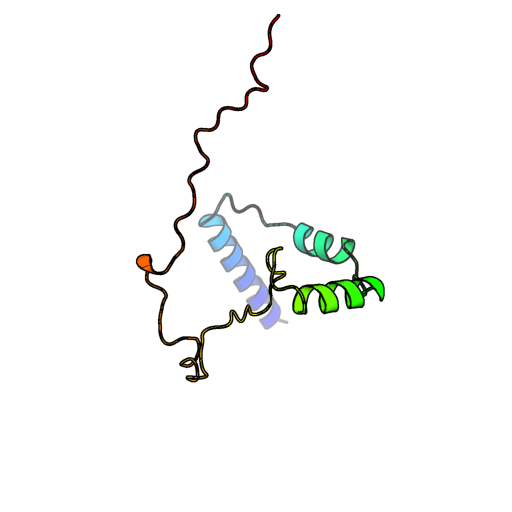7 -11.892 1.00 72.00 91 CYS A C 1
ATOM 711 O O . CYS A 1 91 ? 6.289 21.162 -12.056 1.00 72.00 91 CYS A O 1
ATOM 713 N N . LEU A 1 92 ? 4.075 21.476 -11.841 1.00 73.25 92 LEU A N 1
ATOM 714 C CA . LEU A 1 92 ? 3.722 20.071 -11.996 1.00 73.25 92 LEU A CA 1
ATOM 715 C C . LEU A 1 92 ? 3.317 19.770 -13.446 1.00 73.25 92 LEU A C 1
ATOM 717 O O . LEU A 1 92 ? 2.514 20.495 -14.034 1.00 73.25 92 LEU A O 1
ATOM 721 N N . PRO A 1 93 ? 3.811 18.670 -14.041 1.00 80.25 93 PRO A N 1
ATOM 722 C CA . PRO A 1 93 ? 3.386 18.274 -15.374 1.00 80.25 93 PRO A CA 1
ATOM 723 C C . PRO A 1 93 ? 1.885 17.960 -15.379 1.00 80.25 93 PRO A C 1
ATOM 725 O O . PRO A 1 93 ? 1.396 17.152 -14.583 1.00 80.25 93 PRO A O 1
ATOM 728 N N . THR A 1 94 ? 1.151 18.572 -16.309 1.00 74.19 94 THR A N 1
ATOM 729 C CA . THR A 1 94 ? -0.283 18.332 -16.478 1.00 74.19 94 THR A CA 1
ATOM 730 C C . THR A 1 94 ? -0.535 16.874 -16.860 1.00 74.19 94 THR A C 1
ATOM 732 O O . THR A 1 94 ? 0.014 16.326 -17.820 1.00 74.19 94 THR A O 1
ATOM 735 N N . ARG A 1 95 ? -1.380 16.196 -16.078 1.00 75.12 95 ARG A N 1
ATOM 736 C CA . ARG A 1 95 ? -1.776 14.814 -16.359 1.00 75.12 95 ARG A CA 1
ATOM 737 C C . ARG A 1 95 ? -2.705 14.796 -17.575 1.00 75.12 95 ARG A C 1
ATOM 739 O O . ARG A 1 95 ? -3.737 15.460 -17.566 1.00 75.12 95 ARG A O 1
ATOM 746 N N . LYS A 1 96 ? -2.391 13.993 -18.598 1.00 75.62 96 LYS A N 1
ATOM 747 C CA . LYS A 1 96 ? -3.321 13.756 -19.717 1.00 75.62 96 LYS A CA 1
ATOM 748 C C . LYS A 1 96 ? -4.564 13.028 -19.192 1.00 75.62 96 LYS A C 1
ATOM 750 O O . LYS A 1 96 ? -4.453 11.923 -18.661 1.00 75.62 96 LYS A O 1
ATOM 755 N N . THR A 1 97 ? -5.741 13.632 -19.333 1.00 68.44 97 THR A N 1
ATOM 756 C CA . THR A 1 97 ? -7.020 13.016 -18.961 1.00 68.44 97 THR A CA 1
ATOM 757 C C . THR A 1 97 ? -7.393 11.951 -20.001 1.00 68.44 97 THR A C 1
ATOM 759 O O . THR A 1 97 ? -7.688 12.248 -21.152 1.00 68.44 97 THR A O 1
ATOM 762 N N . SER A 1 98 ? -7.345 10.673 -19.615 1.00 66.62 98 SER A N 1
ATOM 763 C CA . SER A 1 98 ? -7.632 9.526 -20.499 1.00 66.62 98 SER A CA 1
ATOM 764 C C . SER A 1 98 ? -9.057 8.979 -20.309 1.00 66.62 98 SER A C 1
ATOM 766 O O . SER A 1 98 ? -9.242 7.770 -20.204 1.00 66.62 98 SER A O 1
ATOM 768 N N . ILE A 1 99 ? -10.071 9.844 -20.203 1.00 64.44 99 ILE A N 1
ATOM 769 C CA . ILE A 1 99 ? -11.433 9.413 -19.816 1.00 64.44 99 ILE A CA 1
ATOM 770 C C . ILE A 1 99 ? -12.375 9.156 -21.011 1.00 64.44 99 ILE A C 1
ATOM 772 O O . ILE A 1 99 ? -13.353 8.437 -20.856 1.00 64.44 99 ILE A O 1
ATOM 776 N N . HIS A 1 100 ? -12.066 9.619 -22.227 1.00 60.22 100 HIS A N 1
ATOM 777 C CA . HIS A 1 100 ? -12.979 9.492 -23.382 1.00 60.22 100 HIS A CA 1
ATOM 778 C C . HIS A 1 100 ? -12.411 8.716 -24.579 1.00 60.22 100 HIS A C 1
ATOM 780 O O . HIS A 1 100 ? -12.735 9.015 -25.725 1.00 60.22 100 HIS A O 1
ATOM 786 N N . VAL A 1 101 ? -11.579 7.697 -24.354 1.00 62.34 101 VAL A N 1
ATOM 787 C CA . VAL A 1 101 ? -11.250 6.748 -25.431 1.00 62.34 101 VAL A CA 1
ATOM 788 C C . VAL A 1 101 ? -12.136 5.523 -25.257 1.00 62.34 101 VAL A C 1
ATOM 790 O O . VAL A 1 101 ? -11.798 4.597 -24.523 1.00 62.34 101 VAL A O 1
ATOM 793 N N . GLN A 1 102 ? -13.309 5.535 -25.895 1.00 62.47 102 GLN A N 1
ATOM 794 C CA . GLN A 1 102 ? -14.150 4.343 -25.961 1.00 62.47 102 GLN A CA 1
ATOM 795 C C . GLN A 1 102 ? -13.401 3.237 -26.716 1.00 62.47 102 GLN A C 1
ATOM 797 O O . GLN A 1 102 ? -12.941 3.426 -27.845 1.00 62.47 102 GLN A O 1
ATOM 802 N N . SER A 1 103 ? -13.255 2.085 -26.061 1.00 68.94 103 SER A N 1
ATOM 803 C CA . SER A 1 103 ? -12.645 0.885 -26.630 1.00 68.94 103 SER A CA 1
ATOM 804 C C . SER A 1 103 ? -13.413 0.430 -27.872 1.00 68.94 103 SER A C 1
ATOM 806 O O . SER A 1 103 ? -14.626 0.237 -27.826 1.00 68.94 103 SER A O 1
ATOM 808 N N . LYS A 1 104 ? -12.697 0.199 -28.977 1.00 68.31 104 LYS A N 1
ATOM 809 C CA . LYS A 1 104 ? -13.257 -0.349 -30.225 1.00 68.31 104 LYS A CA 1
ATOM 810 C C . LYS A 1 104 ? -13.636 -1.837 -30.123 1.00 68.31 104 LYS A C 1
ATOM 812 O O . LYS A 1 104 ? -14.176 -2.378 -31.077 1.00 68.31 104 LYS A O 1
ATOM 817 N N . LEU A 1 105 ? -13.378 -2.493 -28.987 1.00 62.16 105 LEU A N 1
ATOM 818 C CA . LEU A 1 105 ? -13.654 -3.923 -28.780 1.00 62.16 105 LEU A CA 1
ATOM 819 C C . LEU A 1 105 ? -15.112 -4.225 -28.392 1.00 62.16 105 LEU A C 1
ATOM 821 O O . LEU A 1 105 ? -15.503 -5.384 -28.391 1.00 62.16 105 LEU A O 1
ATOM 825 N N . ALA A 1 106 ? -15.915 -3.210 -28.049 1.00 59.88 106 ALA A N 1
ATOM 826 C CA . ALA A 1 106 ? -17.299 -3.394 -27.596 1.00 59.88 106 ALA A CA 1
ATOM 827 C C . ALA A 1 106 ? -18.346 -3.360 -28.727 1.00 59.88 106 ALA A C 1
ATOM 829 O O . ALA A 1 106 ? -19.539 -3.444 -28.450 1.00 59.88 106 ALA A O 1
ATOM 830 N N . ALA A 1 107 ? -17.931 -3.251 -29.993 1.00 59.28 107 ALA A N 1
ATOM 831 C CA . ALA A 1 107 ? -18.828 -3.473 -31.123 1.00 59.28 107 ALA A CA 1
ATOM 832 C C . ALA A 1 107 ? -18.947 -4.984 -31.377 1.00 59.28 107 ALA A C 1
ATOM 834 O O . ALA A 1 107 ? -18.401 -5.516 -32.339 1.00 59.28 107 ALA A O 1
ATOM 835 N N . GLY A 1 108 ? -19.624 -5.677 -30.458 1.00 58.03 108 GLY A N 1
ATOM 836 C CA . GLY A 1 108 ? -20.187 -6.988 -30.746 1.00 58.03 108 GLY A CA 1
ATOM 837 C C . GLY A 1 108 ? -21.240 -6.829 -31.839 1.00 58.03 108 GLY A C 1
ATOM 838 O O . GLY A 1 108 ? -22.230 -6.127 -31.640 1.00 58.03 108 GLY A O 1
ATOM 839 N N . SER A 1 109 ? -21.004 -7.432 -32.998 1.00 45.38 109 SER A N 1
ATOM 840 C CA . SER A 1 109 ? -22.052 -7.671 -33.991 1.00 45.38 109 SER A CA 1
ATOM 841 C C . SER A 1 109 ? -22.639 -9.073 -33.762 1.00 45.38 109 SER A C 1
ATOM 843 O O . SER A 1 109 ? -21.864 -9.963 -33.404 1.00 45.38 109 SER A O 1
ATOM 845 N N . PRO A 1 110 ? -23.965 -9.254 -33.915 1.00 61.25 110 PRO A N 1
ATOM 846 C CA . PRO A 1 110 ? -24.661 -10.520 -33.669 1.00 61.25 110 PRO A CA 1
ATOM 847 C C . PRO A 1 110 ? -24.259 -11.637 -34.638 1.00 61.25 110 PRO A C 1
ATOM 849 O O . PRO A 1 110 ? -23.819 -11.316 -35.767 1.00 61.25 110 PRO A O 1
#

Mean predicted aligned error: 21.26 Å

InterPro domains:
  IPR006760 Endosulphine [PF04667] (11-76)
  IPR006760 Endosulphine [PTHR10358] (8-102)

Solvent-accessible surface area (backbone atoms only — not comparable to full-atom values): 7737 Å² total; per-residue (Å²): 111,69,70,57,55,52,52,52,49,52,54,52,54,51,51,50,54,48,41,71,77,38,79,80,69,73,75,82,61,68,61,65,59,49,56,56,60,71,65,52,90,80,76,84,50,79,67,56,52,55,52,52,58,46,51,74,72,48,92,71,87,78,83,79,77,93,68,86,87,84,72,93,71,80,76,97,65,82,76,73,72,92,81,82,71,82,83,54,76,88,78,48,83,82,79,82,83,83,82,82,75,80,70,84,81,73,74,76,75,135

Foldseek 3Di:
DVVVVVVVVVVVVVVVVVCVVCVPPPPPPCVVVVVVVVVDPDDDDPVNVVVVVVCVVDVDDDDDDDDDDDDDDPDDDDDDPPPPDDDDPVNDDDDDDPDPDDDPVPPDDD